Protein AF-A0A530Y3Y4-F1 (afdb_monomer_lite)

Sequence (175 aa):
ANIHFAPADNKLDLDLKASEPAGGIIANLLKLPDAPPVNIVVTGTGPVANWSGIGTFVVDGQIVTQLTGRHQLTDKGNYVEAKGDGDFQRFLPDNLKSLFAGKTSFDLAGTAIVTGGVEVERASIDSDAVHGTAAGIIDPNGASDLSVELAAKGPPIVLSLGAAAQPVTVAITGA

Radius of gyration: 18.44 Å; chains: 1; bounding box: 37×43×51 Å

Foldseek 3Di:
DDWDDDQVVQWIWDWDWDKDAAVGPVLVVLVQVSRHIKIKTKGWIDGVQWIKIKIWIAGPNRTFKIKIKIWHQDPQAIKIKMWIKGQCLRSDDPLCSQVAPAIKTKTWIWGCGPQRKIFTCKIWMDHLFKTKIWGWIDDPVDDTDIDIDMATPDPWDWGWDDDPVDTDIDTHYHD

Structure (mmCIF, N/CA/C/O backbone):
data_AF-A0A530Y3Y4-F1
#
_entry.id   AF-A0A530Y3Y4-F1
#
loop_
_atom_site.group_PDB
_atom_site.id
_atom_site.type_symbol
_atom_site.label_atom_id
_atom_site.label_alt_id
_atom_site.label_comp_id
_atom_site.label_asym_id
_atom_site.label_entity_id
_atom_site.label_seq_id
_atom_site.pdbx_PDB_ins_code
_atom_site.Cartn_x
_atom_site.Cartn_y
_atom_site.Cartn_z
_atom_site.occupancy
_atom_site.B_iso_or_equiv
_atom_site.auth_seq_id
_atom_site.auth_comp_id
_atom_site.auth_asym_id
_atom_site.auth_atom_id
_atom_site.pdbx_PDB_model_num
ATOM 1 N N . ALA A 1 1 ? 4.623 -21.067 -9.858 1.00 85.94 1 ALA A N 1
ATOM 2 C CA . ALA A 1 1 ? 4.689 -19.688 -10.375 1.00 85.94 1 ALA A CA 1
ATOM 3 C C . ALA A 1 1 ? 5.299 -19.733 -11.764 1.00 85.94 1 ALA A C 1
ATOM 5 O O . ALA A 1 1 ? 6.250 -20.488 -11.947 1.00 85.94 1 ALA A O 1
ATOM 6 N N . ASN A 1 2 ? 4.763 -18.963 -12.706 1.00 92.62 2 ASN A N 1
ATOM 7 C CA . ASN A 1 2 ? 5.353 -18.749 -14.022 1.00 92.62 2 ASN A CA 1
ATOM 8 C C . ASN A 1 2 ? 5.919 -17.327 -14.044 1.00 92.62 2 ASN A C 1
ATOM 10 O O . ASN A 1 2 ? 5.186 -16.365 -13.823 1.00 92.62 2 ASN A O 1
ATOM 14 N N . ILE A 1 3 ? 7.227 -17.202 -14.250 1.00 94.19 3 ILE A N 1
ATOM 15 C CA . ILE A 1 3 ? 7.920 -15.913 -14.295 1.00 94.19 3 ILE A CA 1
ATOM 16 C C . ILE A 1 3 ? 8.755 -15.903 -15.566 1.00 94.19 3 ILE A C 1
ATOM 18 O O . ILE A 1 3 ? 9.660 -16.723 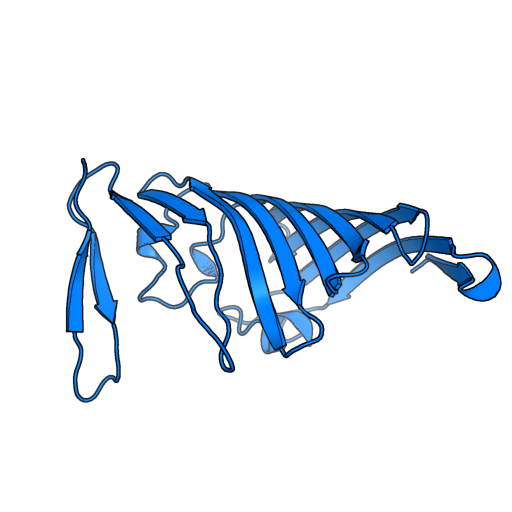-15.719 1.00 94.19 3 ILE A O 1
ATOM 22 N N . HIS A 1 4 ? 8.452 -14.982 -16.469 1.00 95.19 4 HIS A N 1
ATOM 23 C CA . HIS A 1 4 ? 9.231 -14.751 -17.673 1.00 95.19 4 HIS A CA 1
ATOM 24 C C . HIS A 1 4 ? 9.903 -13.387 -17.558 1.00 95.19 4 HIS A C 1
ATOM 26 O O . HIS A 1 4 ? 9.316 -12.355 -17.874 1.00 95.19 4 HIS A O 1
ATOM 32 N N . PHE A 1 5 ? 11.133 -13.402 -17.053 1.00 94.94 5 PHE A N 1
ATOM 33 C CA . PHE A 1 5 ? 11.953 -12.214 -16.865 1.00 94.94 5 PHE A CA 1
ATOM 34 C C . PHE A 1 5 ? 13.073 -12.188 -17.907 1.00 94.94 5 PHE A C 1
ATOM 36 O O . PHE A 1 5 ? 13.976 -13.024 -17.875 1.00 94.94 5 PHE A O 1
ATOM 43 N N . ALA A 1 6 ? 13.001 -11.223 -18.822 1.00 95.00 6 ALA A N 1
ATOM 44 C CA . ALA A 1 6 ? 13.981 -11.002 -19.879 1.00 95.00 6 ALA A CA 1
ATOM 45 C C . ALA A 1 6 ? 14.365 -9.509 -19.900 1.00 95.00 6 ALA A C 1
ATOM 47 O O . ALA A 1 6 ? 13.812 -8.728 -20.675 1.00 95.00 6 ALA A O 1
ATOM 48 N N . PRO A 1 7 ? 15.282 -9.063 -19.019 1.00 92.19 7 PRO A N 1
ATOM 49 C CA . PRO A 1 7 ? 15.615 -7.644 -18.875 1.00 92.19 7 PRO A CA 1
ATOM 50 C C . PRO A 1 7 ? 16.332 -7.062 -20.098 1.00 92.19 7 PRO A C 1
ATOM 52 O O . PRO A 1 7 ? 16.133 -5.891 -20.402 1.00 92.19 7 PRO A O 1
ATOM 55 N N . ALA A 1 8 ? 17.112 -7.870 -20.827 1.00 95.00 8 ALA A N 1
ATOM 56 C CA . ALA A 1 8 ? 17.732 -7.453 -22.089 1.00 95.00 8 ALA A CA 1
ATOM 57 C C . ALA A 1 8 ? 16.685 -7.110 -23.164 1.00 95.00 8 ALA A C 1
ATOM 59 O O . ALA A 1 8 ? 16.895 -6.198 -23.957 1.00 95.00 8 ALA A O 1
ATOM 60 N N . ASP A 1 9 ? 15.532 -7.783 -23.117 1.00 95.62 9 ASP A N 1
ATOM 61 C CA . ASP A 1 9 ? 14.381 -7.540 -23.991 1.00 95.62 9 ASP A CA 1
ATOM 62 C C . ASP A 1 9 ? 13.366 -6.577 -23.353 1.00 95.62 9 ASP A C 1
ATOM 64 O O . ASP A 1 9 ? 12.271 -6.384 -23.881 1.00 95.62 9 ASP A O 1
ATOM 68 N N . ASN A 1 10 ? 13.717 -5.994 -22.197 1.00 94.75 10 ASN A N 1
ATOM 69 C CA . ASN A 1 10 ? 12.855 -5.160 -21.371 1.00 94.75 10 ASN A CA 1
ATOM 70 C C . ASN A 1 10 ? 11.478 -5.804 -21.173 1.00 94.75 10 ASN A C 1
ATOM 72 O O . ASN A 1 10 ? 10.474 -5.192 -21.509 1.00 94.75 10 ASN A O 1
ATOM 76 N N . LYS A 1 11 ? 11.420 -7.043 -20.671 1.00 96.38 11 LYS A N 1
ATOM 77 C CA . LYS A 1 11 ? 10.168 -7.799 -20.531 1.00 96.38 11 LYS A CA 1
ATOM 78 C C . LYS A 1 11 ? 10.027 -8.509 -19.181 1.00 96.38 11 LYS A C 1
ATOM 80 O O . LYS A 1 11 ? 10.968 -9.143 -18.697 1.00 96.38 11 LYS A O 1
ATOM 85 N N . LEU A 1 12 ? 8.820 -8.433 -18.615 1.00 96.44 12 LEU A N 1
ATOM 86 C CA . LEU A 1 12 ? 8.391 -9.169 -17.430 1.00 96.44 12 LEU A CA 1
ATOM 87 C C . LEU A 1 12 ? 6.942 -9.659 -17.588 1.00 96.44 12 LEU A C 1
ATOM 89 O O . LEU A 1 12 ? 6.009 -8.856 -17.558 1.00 96.44 12 LEU A O 1
ATOM 93 N N . ASP A 1 13 ? 6.760 -10.978 -17.681 1.00 96.50 13 ASP A N 1
ATOM 94 C CA . ASP A 1 13 ? 5.459 -11.627 -17.480 1.00 96.50 13 ASP A CA 1
ATOM 95 C C . ASP A 1 13 ? 5.471 -12.366 -16.133 1.00 96.50 13 ASP A C 1
ATOM 97 O O . ASP A 1 13 ? 6.392 -13.136 -15.840 1.00 96.50 13 ASP A O 1
ATOM 101 N N . LEU A 1 14 ? 4.451 -12.139 -15.309 1.00 96.44 14 LEU A N 1
ATOM 102 C CA . LEU A 1 14 ? 4.308 -12.715 -13.976 1.00 96.44 14 LEU A CA 1
ATOM 103 C C . LEU A 1 14 ? 2.938 -13.383 -13.846 1.00 96.44 14 LEU A C 1
ATOM 105 O O . LEU A 1 14 ? 1.915 -12.736 -14.041 1.00 96.44 14 LEU A O 1
ATOM 109 N N . ASP A 1 15 ? 2.928 -14.659 -13.471 1.00 97.06 15 ASP A N 1
ATOM 110 C CA . ASP A 1 15 ? 1.767 -15.404 -12.970 1.00 97.06 15 ASP A CA 1
ATOM 111 C C . ASP A 1 15 ? 2.205 -16.152 -11.703 1.00 97.06 15 ASP A C 1
ATOM 113 O O . ASP A 1 15 ? 2.773 -17.255 -11.718 1.00 97.06 15 ASP A O 1
ATOM 117 N N . LEU A 1 16 ? 2.019 -15.478 -10.575 1.00 95.62 16 LEU A N 1
ATOM 118 C CA . LEU A 1 16 ? 2.369 -15.951 -9.248 1.00 95.62 16 LEU A CA 1
ATOM 119 C C . LEU A 1 16 ? 1.106 -16.393 -8.517 1.00 95.62 16 LEU A C 1
ATOM 121 O O . LEU A 1 16 ? 0.160 -15.630 -8.355 1.00 95.62 16 LEU A O 1
ATOM 125 N N . LYS A 1 17 ? 1.145 -17.620 -8.002 1.00 95.69 17 LYS A N 1
ATOM 126 C CA . LYS A 1 17 ? 0.194 -18.143 -7.023 1.00 95.69 17 LYS A CA 1
ATOM 127 C C . LYS A 1 17 ? 1.010 -18.654 -5.849 1.00 95.69 17 LYS A C 1
ATOM 129 O O . LYS A 1 17 ? 1.768 -19.613 -6.010 1.00 95.69 17 LYS A O 1
ATOM 134 N N . ALA A 1 18 ? 0.901 -17.975 -4.718 1.00 94.31 18 ALA A N 1
ATOM 135 C CA . ALA A 1 18 ? 1.558 -18.338 -3.473 1.00 94.31 18 ALA A CA 1
ATOM 136 C C . ALA A 1 18 ? 0.486 -18.677 -2.436 1.00 94.31 18 ALA A C 1
ATOM 138 O O . ALA A 1 18 ? -0.497 -17.953 -2.306 1.00 94.31 18 ALA A O 1
ATOM 139 N N . SER A 1 19 ? 0.676 -19.782 -1.722 1.00 96.81 19 SER A N 1
ATOM 140 C CA . SER A 1 19 ? -0.192 -20.224 -0.634 1.00 96.81 19 SER A CA 1
ATOM 141 C C . SER A 1 19 ? 0.699 -20.571 0.542 1.00 96.81 19 SER A C 1
ATOM 143 O O . SER A 1 19 ? 1.545 -21.458 0.434 1.00 96.81 19 SER A O 1
ATOM 145 N N . GLU A 1 20 ? 0.493 -19.892 1.658 1.00 96.75 20 GLU A N 1
ATOM 146 C CA . GLU A 1 20 ? 1.196 -20.145 2.905 1.00 96.75 20 GLU A CA 1
ATOM 147 C C . GLU A 1 20 ? 0.195 -20.565 3.990 1.00 96.75 20 GLU A C 1
ATOM 149 O O . GLU A 1 20 ? -0.891 -19.981 4.088 1.00 96.75 20 GLU A O 1
ATOM 154 N N . PRO A 1 21 ? 0.521 -21.586 4.803 1.00 97.44 21 PRO A N 1
ATOM 155 C CA . PRO A 1 21 ? -0.318 -21.980 5.927 1.00 97.44 21 PRO A CA 1
ATOM 156 C C . PRO A 1 21 ? -0.277 -20.923 7.041 1.00 97.44 21 PRO A C 1
ATOM 158 O O . PRO A 1 21 ? 0.479 -19.951 6.977 1.00 97.44 21 PRO A O 1
ATOM 161 N N . ALA A 1 22 ? -1.069 -21.142 8.093 1.00 97.12 22 ALA A N 1
ATOM 162 C CA . ALA A 1 22 ? -0.974 -20.343 9.310 1.00 97.12 22 ALA A CA 1
ATOM 163 C C . ALA A 1 22 ? 0.471 -20.330 9.844 1.00 97.12 22 ALA A C 1
ATOM 165 O O . ALA A 1 22 ? 1.160 -21.354 9.824 1.00 97.12 22 ALA A O 1
ATOM 166 N N . GLY A 1 23 ? 0.937 -19.166 10.293 1.00 96.12 23 GLY A N 1
ATOM 167 C CA . GLY A 1 23 ? 2.326 -18.947 10.697 1.00 96.12 23 GLY A CA 1
ATOM 168 C C . GLY A 1 23 ? 3.319 -18.816 9.534 1.00 96.12 23 GLY A C 1
ATOM 169 O O . GLY A 1 23 ? 4.523 -18.891 9.768 1.00 96.12 23 GLY A O 1
ATOM 170 N N . GLY A 1 24 ? 2.848 -18.624 8.296 1.00 95.94 24 GLY A N 1
ATOM 171 C CA . GLY A 1 24 ? 3.682 -18.401 7.110 1.00 95.94 24 GLY A CA 1
ATOM 172 C C . GLY A 1 24 ? 4.528 -17.120 7.145 1.00 95.94 24 GLY A C 1
ATOM 173 O O . GLY A 1 24 ? 4.348 -16.246 7.997 1.00 95.94 24 GLY A O 1
ATOM 174 N N . ILE A 1 25 ? 5.465 -16.988 6.204 1.00 95.44 25 ILE A N 1
ATOM 175 C CA . ILE A 1 25 ? 6.408 -15.861 6.133 1.00 95.44 25 ILE A CA 1
ATOM 176 C C . ILE A 1 25 ? 5.660 -14.541 5.931 1.00 95.44 25 ILE A C 1
ATOM 178 O O . ILE A 1 25 ? 5.940 -13.570 6.631 1.00 95.44 25 ILE A O 1
ATOM 182 N N . ILE A 1 26 ? 4.691 -14.504 5.017 1.00 91.56 26 ILE A N 1
ATOM 183 C CA . ILE A 1 26 ? 3.916 -13.305 4.684 1.00 91.56 26 ILE A CA 1
ATOM 184 C C . ILE A 1 26 ? 3.095 -12.845 5.888 1.00 91.56 26 ILE A C 1
ATOM 186 O O . ILE A 1 26 ? 3.125 -11.665 6.238 1.00 91.56 26 ILE A O 1
ATOM 190 N N . ALA A 1 27 ? 2.393 -13.773 6.544 1.00 92.88 27 ALA A N 1
ATOM 191 C CA . ALA A 1 27 ? 1.574 -13.458 7.710 1.00 92.88 27 ALA A CA 1
ATOM 192 C C . ALA A 1 27 ? 2.418 -12.843 8.840 1.00 92.88 27 ALA A C 1
ATOM 194 O O . ALA A 1 27 ? 2.010 -11.857 9.454 1.00 92.88 27 ALA A O 1
ATOM 195 N N . ASN A 1 28 ? 3.628 -13.366 9.062 1.00 92.50 28 ASN A N 1
ATOM 196 C CA . ASN A 1 28 ? 4.558 -12.841 10.062 1.00 92.50 28 ASN A CA 1
ATOM 197 C C . ASN A 1 28 ? 5.216 -11.517 9.644 1.00 92.50 28 ASN A C 1
ATOM 199 O O . ASN A 1 28 ? 5.350 -10.618 10.475 1.00 92.50 28 ASN A O 1
ATOM 203 N N . LEU A 1 29 ? 5.606 -11.367 8.373 1.00 91.25 29 LEU A N 1
ATOM 204 C CA . LEU A 1 29 ? 6.209 -10.138 7.844 1.00 91.25 29 LEU A CA 1
ATOM 205 C C . LEU A 1 29 ? 5.248 -8.952 7.973 1.00 91.25 29 LEU A C 1
ATOM 207 O O . LEU A 1 29 ? 5.644 -7.871 8.405 1.00 91.25 29 LEU A O 1
ATOM 211 N N . LEU A 1 30 ? 3.981 -9.180 7.631 1.00 87.81 30 LEU A N 1
ATOM 212 C CA . LEU A 1 30 ? 2.917 -8.186 7.746 1.00 87.81 30 LEU A CA 1
ATOM 213 C C . LEU A 1 30 ? 2.370 -8.060 9.174 1.00 87.81 30 LEU A C 1
ATOM 215 O O . LEU A 1 30 ? 1.540 -7.190 9.423 1.00 87.81 30 LEU A O 1
ATOM 219 N N . LYS A 1 31 ? 2.829 -8.909 10.107 1.00 88.69 31 LYS A N 1
ATOM 220 C CA . LYS A 1 31 ? 2.347 -8.983 11.494 1.00 88.69 31 LYS A CA 1
ATOM 221 C C . LYS A 1 31 ? 0.821 -9.105 11.573 1.00 88.69 31 LYS A C 1
ATOM 223 O O . LYS A 1 31 ? 0.180 -8.422 12.371 1.00 88.69 31 LYS A O 1
ATOM 228 N N . LEU A 1 32 ? 0.241 -9.961 10.731 1.00 88.94 32 LEU A N 1
ATOM 229 C CA . LEU A 1 32 ? -1.200 -10.201 10.738 1.00 88.94 32 LEU A CA 1
ATOM 230 C C . LEU A 1 32 ? -1.607 -10.814 12.090 1.00 88.94 32 LEU A C 1
ATOM 232 O O . LEU A 1 32 ? -0.956 -11.772 12.524 1.00 88.94 32 LEU A O 1
ATOM 236 N N . PRO A 1 33 ? -2.669 -10.311 12.751 1.00 86.62 33 PRO A N 1
ATOM 237 C CA . PRO A 1 33 ? -3.186 -10.919 13.975 1.00 86.62 33 PRO A CA 1
ATOM 238 C C . PRO A 1 33 ? -3.482 -12.404 13.766 1.00 86.62 33 PRO A C 1
ATOM 240 O O . PRO A 1 33 ? -4.011 -12.774 12.723 1.00 86.62 33 PRO A O 1
ATOM 243 N N . ASP A 1 34 ? -3.091 -13.239 14.731 1.00 90.69 34 ASP A N 1
ATOM 244 C CA . ASP A 1 34 ? -3.230 -14.707 14.718 1.00 90.69 34 ASP A CA 1
ATOM 245 C C . ASP A 1 34 ? -2.491 -15.449 13.586 1.00 90.69 34 ASP A C 1
ATOM 247 O O . ASP A 1 34 ? -2.604 -16.669 13.470 1.00 90.69 34 ASP A O 1
ATOM 251 N N . ALA A 1 35 ? -1.699 -14.734 12.776 1.00 94.38 35 ALA A N 1
ATOM 252 C CA . ALA A 1 35 ? -0.929 -15.259 11.647 1.00 94.38 35 ALA A CA 1
ATOM 253 C C . ALA A 1 35 ? -1.698 -16.300 10.790 1.00 94.38 35 ALA A C 1
ATOM 255 O O . ALA A 1 35 ? -1.223 -17.428 10.628 1.00 94.38 35 ALA A O 1
ATOM 256 N N . PRO A 1 36 ? -2.880 -15.960 10.241 1.00 95.06 36 PRO A N 1
ATOM 257 C CA . PRO A 1 36 ? -3.738 -16.881 9.495 1.00 95.06 36 PRO A CA 1
ATOM 258 C C . PRO A 1 36 ? -3.087 -17.387 8.197 1.00 95.06 36 PRO A C 1
ATOM 260 O O . PRO A 1 36 ? -2.096 -16.816 7.734 1.00 95.06 36 PRO A O 1
ATOM 263 N N . PRO A 1 37 ? -3.661 -18.422 7.555 1.00 97.25 37 PRO A N 1
ATOM 264 C CA . PRO A 1 37 ? -3.276 -18.811 6.203 1.00 97.25 37 PRO A CA 1
ATOM 265 C C . PRO A 1 37 ? -3.470 -17.662 5.208 1.00 97.25 37 PRO A C 1
ATOM 267 O O . PRO A 1 37 ? -4.480 -16.948 5.248 1.00 97.25 37 PRO A O 1
ATOM 270 N N . VAL A 1 38 ? -2.528 -17.524 4.277 1.00 96.88 38 VAL A N 1
ATOM 271 C CA . VAL A 1 38 ? -2.507 -16.455 3.271 1.00 96.88 38 VAL A CA 1
ATOM 272 C C . VAL A 1 38 ? -2.381 -17.057 1.879 1.00 96.88 38 VAL A C 1
ATOM 274 O O . VAL A 1 38 ? -1.534 -17.915 1.640 1.00 96.88 38 VAL A O 1
ATOM 277 N N . ASN A 1 39 ? -3.181 -16.565 0.934 1.00 97.31 39 ASN A N 1
ATOM 278 C CA . ASN A 1 39 ? -2.959 -16.803 -0.487 1.00 97.31 39 ASN A CA 1
ATOM 279 C C . ASN A 1 39 ? -2.761 -15.472 -1.210 1.00 97.31 39 ASN A C 1
ATOM 281 O O . ASN A 1 39 ? -3.507 -14.517 -0.993 1.00 97.31 39 ASN A O 1
ATOM 285 N N . ILE A 1 40 ? -1.777 -15.431 -2.100 1.00 95.62 40 ILE A N 1
ATOM 286 C CA . ILE A 1 40 ? -1.524 -14.299 -2.986 1.00 95.62 40 ILE A CA 1
ATOM 287 C C . ILE A 1 40 ? -1.599 -14.791 -4.423 1.00 95.62 40 ILE A C 1
ATOM 289 O O . ILE A 1 40 ? -0.936 -15.765 -4.792 1.00 95.62 40 ILE A O 1
ATOM 293 N N . VAL A 1 41 ? -2.374 -14.087 -5.239 1.00 97.06 41 VAL A N 1
ATOM 294 C CA . VAL A 1 41 ? -2.363 -14.245 -6.693 1.00 97.06 41 VAL A CA 1
ATOM 295 C C . VAL A 1 41 ? -1.898 -12.932 -7.301 1.00 97.06 41 VAL A C 1
ATOM 297 O O . VAL A 1 41 ? -2.483 -11.894 -7.013 1.00 97.06 41 VAL A O 1
ATOM 300 N N . VAL A 1 42 ? -0.852 -12.964 -8.123 1.00 96.88 42 VAL A N 1
ATOM 301 C CA . VAL A 1 42 ? -0.386 -11.794 -8.877 1.00 96.88 42 VAL A CA 1
ATOM 302 C C . VAL A 1 42 ? -0.247 -12.174 -10.336 1.00 96.88 42 VAL A C 1
ATOM 304 O O . VAL A 1 42 ? 0.465 -13.120 -10.667 1.00 96.88 42 VAL A O 1
ATOM 307 N N . THR A 1 43 ? -0.892 -11.407 -11.205 1.00 98.06 43 THR A N 1
ATOM 308 C CA . THR A 1 43 ? -0.737 -11.525 -12.654 1.00 98.06 43 THR A CA 1
ATOM 309 C C . THR A 1 43 ? -0.350 -10.184 -13.238 1.00 98.06 43 THR A C 1
ATOM 311 O O . THR A 1 43 ? -0.982 -9.182 -12.915 1.00 98.06 43 THR A O 1
ATOM 314 N N . GLY A 1 44 ? 0.626 -10.143 -14.132 1.00 97.38 44 GLY A N 1
ATOM 315 C CA . GLY A 1 44 ? 0.947 -8.915 -14.846 1.00 97.38 44 GLY A CA 1
ATOM 316 C C . GLY A 1 44 ? 1.915 -9.141 -15.986 1.00 97.38 44 GLY A C 1
ATOM 317 O O . GLY A 1 44 ? 2.585 -10.168 -16.066 1.00 97.38 44 GLY A O 1
ATOM 318 N N . THR A 1 45 ? 1.963 -8.174 -16.885 1.00 95.06 45 THR A N 1
ATOM 319 C CA . THR A 1 45 ? 2.718 -8.257 -18.133 1.00 95.06 45 THR A CA 1
ATOM 320 C C . THR A 1 45 ? 3.165 -6.869 -18.535 1.00 95.06 45 THR A C 1
ATOM 322 O O . THR A 1 45 ? 2.444 -5.896 -18.314 1.00 95.06 45 THR A O 1
ATOM 325 N N . GLY A 1 46 ? 4.300 -6.784 -19.207 1.00 95.81 46 GLY A N 1
ATOM 326 C CA . GLY A 1 46 ? 4.747 -5.551 -19.834 1.00 95.81 46 GLY A CA 1
ATOM 327 C C . GLY A 1 46 ? 6.250 -5.381 -19.726 1.00 95.81 46 GLY A C 1
ATOM 328 O O . GLY A 1 46 ? 6.959 -6.302 -19.299 1.00 95.81 46 GLY A O 1
ATOM 329 N N . PRO A 1 47 ? 6.755 -4.212 -20.135 1.00 97.00 47 PRO A N 1
ATOM 330 C CA . PRO A 1 47 ? 8.161 -3.934 -19.990 1.00 97.00 47 PRO A CA 1
ATOM 331 C C . PRO A 1 47 ? 8.625 -3.915 -18.534 1.00 97.00 47 PRO A C 1
ATOM 333 O O . PRO A 1 47 ? 7.880 -3.470 -17.672 1.00 97.00 47 PRO A O 1
ATOM 336 N N . VAL A 1 48 ? 9.865 -4.328 -18.246 1.00 93.50 48 VAL A N 1
ATOM 337 C CA . VAL A 1 48 ? 10.430 -4.227 -16.878 1.00 93.50 48 VAL A CA 1
ATOM 338 C C . VAL A 1 48 ? 10.424 -2.773 -16.409 1.00 93.50 48 VAL A C 1
ATOM 340 O O . VAL A 1 48 ? 10.115 -2.490 -15.258 1.00 93.50 48 VAL A O 1
ATOM 343 N N . ALA A 1 49 ? 10.729 -1.847 -17.318 1.00 95.88 49 ALA A N 1
ATOM 344 C CA . ALA A 1 49 ? 10.696 -0.414 -17.050 1.00 95.88 49 ALA A CA 1
ATOM 345 C C . ALA A 1 49 ? 9.277 0.185 -17.021 1.00 95.88 49 ALA A C 1
ATOM 347 O O . ALA A 1 49 ? 9.148 1.378 -16.769 1.00 95.88 49 ALA A O 1
ATOM 348 N N . ASN A 1 50 ? 8.230 -0.580 -17.344 1.00 97.56 50 ASN A N 1
ATOM 349 C CA . ASN A 1 50 ? 6.849 -0.101 -17.369 1.00 97.56 50 ASN A CA 1
ATOM 350 C C . ASN A 1 50 ? 5.862 -1.266 -17.206 1.00 97.56 50 ASN A C 1
ATOM 352 O O . ASN A 1 50 ? 5.159 -1.652 -18.144 1.00 97.56 50 ASN A O 1
ATOM 356 N N . TRP A 1 51 ? 5.874 -1.879 -16.029 1.00 98.00 51 TRP A N 1
ATOM 357 C CA . TRP A 1 51 ? 5.116 -3.088 -15.753 1.00 98.00 51 TRP A CA 1
ATOM 358 C C . TRP A 1 51 ? 3.753 -2.755 -15.152 1.00 98.00 51 TRP A C 1
ATOM 360 O O . TRP A 1 51 ? 3.607 -1.799 -14.393 1.00 98.00 51 TRP A O 1
ATOM 370 N N . SER A 1 52 ? 2.734 -3.552 -15.462 1.00 98.25 52 SER A N 1
ATOM 371 C CA . SER A 1 52 ? 1.415 -3.441 -14.837 1.00 98.25 52 SER A CA 1
ATOM 372 C C . SER A 1 52 ? 0.861 -4.813 -14.492 1.00 98.25 52 SER A C 1
ATOM 374 O O . SER A 1 52 ? 1.108 -5.797 -15.196 1.00 98.25 52 SER A O 1
ATOM 376 N N . GLY A 1 53 ? 0.079 -4.873 -13.421 1.00 98.00 53 GLY A N 1
ATOM 377 C CA . GLY A 1 53 ? -0.508 -6.117 -12.960 1.00 98.00 53 GLY A CA 1
ATOM 378 C C . GLY A 1 53 ? -1.674 -5.934 -12.005 1.00 98.00 53 GLY A C 1
ATOM 379 O O . GLY A 1 53 ? -2.051 -4.827 -11.625 1.00 98.00 53 GLY A O 1
ATOM 380 N N . ILE A 1 54 ? -2.246 -7.069 -11.637 1.00 98.12 54 ILE A N 1
ATOM 381 C CA . ILE A 1 54 ? -3.348 -7.215 -10.699 1.00 98.12 54 ILE A CA 1
ATOM 382 C C . ILE A 1 54 ? -2.879 -8.159 -9.599 1.00 98.12 54 ILE A C 1
ATOM 384 O O . ILE A 1 54 ? -2.293 -9.207 -9.883 1.00 98.12 54 ILE A O 1
ATOM 388 N N . GLY A 1 55 ? -3.140 -7.781 -8.355 1.00 97.44 55 GLY A N 1
ATOM 389 C CA . GLY A 1 55 ? -2.907 -8.594 -7.173 1.00 97.44 55 GLY A CA 1
ATOM 390 C C . GLY A 1 55 ? -4.216 -8.888 -6.450 1.00 97.44 55 GLY A C 1
ATOM 391 O O . GLY A 1 55 ? -5.052 -8.002 -6.291 1.00 97.44 55 GLY A O 1
ATOM 392 N N . THR A 1 56 ? -4.370 -10.116 -5.972 1.00 97.31 56 THR A N 1
ATOM 393 C CA . THR A 1 56 ? -5.431 -10.527 -5.052 1.00 97.31 56 THR A CA 1
ATOM 394 C C . THR A 1 56 ? -4.789 -11.080 -3.791 1.00 97.31 56 THR A C 1
ATOM 396 O O . THR A 1 56 ? -3.934 -11.968 -3.858 1.00 97.31 56 THR A O 1
ATOM 399 N N . PHE A 1 57 ? -5.223 -10.569 -2.643 1.00 95.62 57 PHE A N 1
ATOM 400 C CA . PHE A 1 57 ? -4.785 -11.021 -1.331 1.00 95.62 57 PHE A CA 1
ATOM 401 C C . PHE A 1 57 ? -5.945 -11.710 -0.618 1.00 95.62 57 PHE A C 1
ATOM 403 O O . PHE A 1 57 ? -7.015 -11.124 -0.434 1.00 95.62 57 PHE A O 1
ATOM 410 N N . VAL A 1 58 ? -5.738 -12.963 -0.231 1.00 95.94 58 VAL A N 1
ATOM 411 C CA . VAL A 1 58 ? -6.726 -13.803 0.445 1.00 95.94 58 VAL A CA 1
ATOM 412 C C . VAL A 1 58 ? -6.178 -14.182 1.805 1.00 95.94 58 VAL A C 1
ATOM 414 O O . VAL A 1 58 ? -5.071 -14.709 1.904 1.00 95.94 58 VAL A O 1
ATOM 417 N N . VAL A 1 59 ? -6.967 -13.959 2.846 1.00 94.94 59 VAL A N 1
ATOM 418 C CA . VAL A 1 59 ? -6.604 -14.292 4.222 1.00 94.94 59 VAL A CA 1
ATOM 419 C C . VAL A 1 59 ? -7.735 -15.086 4.839 1.00 94.94 59 VAL A C 1
ATOM 421 O O . VAL A 1 59 ? -8.889 -14.659 4.772 1.00 94.94 59 VAL A O 1
ATOM 424 N N . ASP A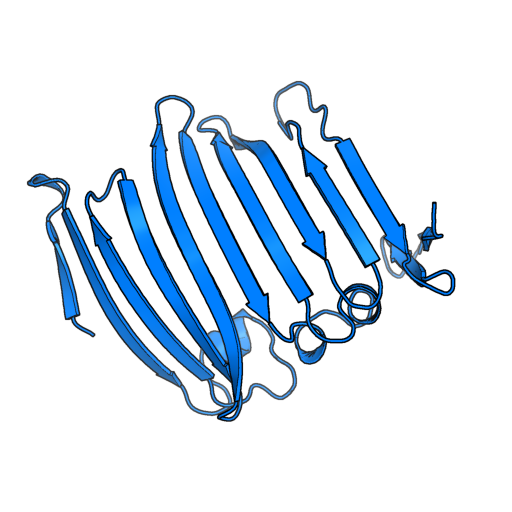 1 60 ? -7.395 -16.238 5.413 1.00 94.12 60 ASP A N 1
ATOM 425 C CA . ASP A 1 60 ? -8.360 -17.172 6.004 1.00 94.12 60 ASP A CA 1
ATOM 426 C C . ASP A 1 60 ? -9.506 -17.540 5.036 1.00 94.12 60 ASP A C 1
ATOM 428 O O . ASP A 1 60 ? -10.691 -17.515 5.353 1.00 94.12 60 ASP A O 1
ATOM 432 N N . GLY A 1 61 ? -9.148 -17.785 3.770 1.00 93.56 61 GLY A N 1
ATOM 433 C CA . GLY A 1 61 ? -10.101 -18.122 2.707 1.00 93.56 61 GLY A CA 1
ATOM 434 C C . GLY A 1 61 ? -10.963 -16.958 2.199 1.00 93.56 61 GLY A C 1
ATOM 435 O O . GLY A 1 61 ? -11.740 -17.153 1.267 1.00 93.56 61 GLY A O 1
ATOM 436 N N . GLN A 1 62 ? -10.813 -15.748 2.746 1.00 93.44 62 GLN A N 1
ATOM 437 C CA . GLN A 1 62 ? -11.566 -14.562 2.332 1.00 93.44 62 GLN A CA 1
ATOM 438 C C . GLN A 1 62 ? -10.700 -13.610 1.507 1.00 93.44 62 GLN A C 1
ATOM 440 O O . GLN A 1 62 ? -9.591 -13.265 1.918 1.00 93.44 62 GLN A O 1
ATOM 445 N N . ILE A 1 63 ? -11.208 -13.149 0.359 1.00 94.19 63 ILE A N 1
ATOM 446 C CA . ILE A 1 63 ? -10.560 -12.072 -0.401 1.00 94.19 63 ILE A CA 1
ATOM 447 C C . ILE A 1 63 ? -10.601 -10.808 0.455 1.00 94.19 63 ILE A C 1
ATOM 449 O O . ILE A 1 63 ? -11.669 -10.275 0.739 1.00 94.19 63 ILE A O 1
ATOM 453 N N . VAL A 1 64 ? -9.422 -10.354 0.866 1.00 94.12 64 VAL A N 1
ATOM 454 C CA . VAL A 1 64 ? -9.235 -9.135 1.653 1.00 94.12 64 VAL A CA 1
ATOM 455 C C . VAL A 1 64 ? -9.163 -7.928 0.749 1.00 94.12 64 VAL A C 1
ATOM 457 O O . VAL A 1 64 ? -9.752 -6.900 1.056 1.00 94.12 64 VAL A O 1
ATOM 460 N N . THR A 1 65 ? -8.414 -8.045 -0.345 1.00 95.50 65 THR A N 1
ATOM 461 C CA . THR A 1 65 ? -8.255 -6.960 -1.302 1.00 95.50 65 THR A CA 1
ATOM 462 C C . THR A 1 65 ? -7.931 -7.492 -2.684 1.00 95.50 65 THR A C 1
ATOM 464 O O . THR A 1 65 ? -7.288 -8.538 -2.845 1.00 95.50 65 THR A O 1
ATOM 467 N N . GLN A 1 66 ? -8.369 -6.734 -3.678 1.00 96.19 66 GLN A N 1
ATOM 468 C CA . GLN A 1 66 ? -7.862 -6.806 -5.031 1.00 96.19 66 GLN A CA 1
ATOM 469 C C . GLN A 1 66 ? -7.380 -5.415 -5.430 1.00 96.19 66 GLN A C 1
ATOM 471 O O . GLN A 1 66 ? -8.061 -4.418 -5.182 1.00 96.19 66 GLN A O 1
ATOM 476 N N . LEU A 1 67 ? -6.209 -5.356 -6.054 1.00 97.00 67 LEU A N 1
ATOM 477 C CA . LEU A 1 67 ? -5.620 -4.107 -6.509 1.00 97.00 67 LEU A CA 1
ATOM 478 C C . LEU A 1 67 ? -5.021 -4.247 -7.900 1.00 97.00 67 LEU A C 1
ATOM 480 O O . LEU A 1 67 ? -4.529 -5.309 -8.280 1.00 97.00 67 LEU A O 1
ATOM 484 N N . THR A 1 68 ? -5.044 -3.157 -8.649 1.00 98.31 68 THR A N 1
ATOM 485 C CA . THR A 1 68 ? -4.202 -2.944 -9.823 1.00 98.31 68 THR A CA 1
ATOM 486 C C . THR A 1 68 ? -2.966 -2.170 -9.401 1.00 98.31 68 THR A C 1
ATOM 488 O O . THR A 1 68 ? -3.067 -1.260 -8.576 1.00 98.31 68 THR A O 1
ATOM 491 N N . GLY A 1 69 ? -1.825 -2.491 -9.997 1.00 97.88 69 GLY A N 1
ATOM 492 C CA . GLY A 1 69 ? -0.586 -1.757 -9.800 1.00 97.88 69 GLY A CA 1
ATOM 493 C C . GLY A 1 69 ? 0.126 -1.499 -11.118 1.00 97.88 69 GLY A C 1
ATOM 494 O O . GLY A 1 69 ? 0.037 -2.303 -12.051 1.00 97.88 69 GLY A O 1
ATOM 495 N N . ARG A 1 70 ? 0.862 -0.394 -11.171 1.00 98.12 70 ARG A N 1
ATOM 496 C CA . ARG A 1 70 ? 1.796 -0.076 -12.246 1.00 98.12 70 ARG A CA 1
ATOM 497 C C . ARG A 1 70 ? 3.106 0.408 -11.652 1.00 98.12 70 ARG A C 1
ATOM 499 O O . ARG A 1 70 ? 3.111 1.152 -10.679 1.00 98.12 70 ARG A O 1
ATOM 506 N N . HIS A 1 71 ? 4.207 -0.014 -12.250 1.00 97.88 71 HIS A N 1
ATOM 507 C CA . HIS A 1 71 ? 5.538 0.515 -11.991 1.00 97.88 71 HIS A CA 1
ATOM 508 C C . HIS A 1 71 ? 6.097 1.053 -13.298 1.00 97.88 71 HIS A C 1
ATOM 510 O O . HIS A 1 71 ? 5.963 0.408 -14.336 1.00 97.88 71 HIS A O 1
ATOM 516 N N . GLN A 1 72 ? 6.722 2.222 -13.248 1.00 98.12 72 GLN A N 1
ATOM 517 C CA . GLN A 1 72 ? 7.425 2.796 -14.379 1.00 98.12 72 GLN A CA 1
ATOM 518 C C . GLN A 1 72 ? 8.752 3.401 -13.922 1.00 98.12 72 GLN A C 1
ATOM 520 O O . GLN A 1 72 ? 8.804 4.205 -12.993 1.00 98.12 72 GLN A O 1
ATOM 525 N N . LEU A 1 73 ? 9.839 3.040 -14.599 1.00 97.31 73 LEU A N 1
ATOM 526 C CA . LEU A 1 73 ? 11.120 3.710 -14.436 1.00 97.31 73 LEU A CA 1
ATOM 527 C C . LEU A 1 73 ? 11.101 5.013 -15.242 1.00 97.31 73 LEU A C 1
ATOM 529 O O . LEU A 1 73 ? 10.813 5.013 -16.440 1.00 97.31 73 LEU A O 1
ATOM 533 N N . THR A 1 74 ? 11.396 6.120 -14.573 1.00 97.00 74 THR A N 1
ATOM 534 C CA . THR A 1 74 ? 11.421 7.473 -15.140 1.00 97.00 74 THR A CA 1
ATOM 535 C C . THR A 1 74 ? 12.755 8.142 -14.830 1.00 97.00 74 THR A C 1
ATOM 537 O O . THR A 1 74 ? 13.516 7.660 -13.990 1.00 97.00 74 THR A O 1
ATOM 540 N N . ASP A 1 75 ? 13.008 9.300 -15.437 1.00 96.56 75 ASP A N 1
ATOM 541 C CA . ASP A 1 75 ? 14.212 10.092 -15.158 1.00 96.56 75 ASP A CA 1
ATOM 542 C C . ASP A 1 75 ? 14.264 10.603 -13.706 1.00 96.56 75 ASP A C 1
ATOM 544 O O . ASP A 1 75 ? 15.344 10.776 -13.145 1.00 96.56 75 ASP A O 1
ATOM 548 N N . LYS A 1 76 ? 13.100 10.818 -13.072 1.00 94.94 76 LYS A N 1
ATOM 549 C CA . LYS A 1 76 ? 13.002 11.216 -11.657 1.00 94.94 76 LYS A CA 1
ATOM 550 C C . LYS A 1 76 ? 13.239 10.039 -10.704 1.00 94.94 76 LYS A C 1
ATOM 552 O O . LYS A 1 76 ? 13.703 10.245 -9.582 1.00 94.94 76 LYS A O 1
ATOM 557 N N . GLY A 1 77 ? 12.908 8.819 -11.127 1.00 96.94 77 GLY A N 1
ATOM 558 C CA . GLY A 1 77 ? 12.984 7.610 -10.311 1.00 96.94 77 GLY A CA 1
ATOM 559 C C . GLY A 1 77 ? 11.867 6.610 -10.603 1.00 96.94 77 GLY A C 1
ATOM 560 O O . GLY A 1 77 ? 11.392 6.497 -11.735 1.00 96.94 77 GLY A O 1
ATOM 561 N N . ASN A 1 78 ? 11.458 5.857 -9.584 1.00 98.06 78 ASN A N 1
ATOM 562 C CA . ASN A 1 78 ? 10.454 4.802 -9.723 1.00 98.06 78 ASN A CA 1
ATOM 563 C C . ASN A 1 78 ? 9.060 5.378 -9.500 1.00 98.06 78 ASN A C 1
ATOM 565 O O . ASN A 1 78 ? 8.667 5.625 -8.360 1.00 98.06 78 ASN A O 1
ATOM 569 N N . TYR A 1 79 ? 8.326 5.571 -10.588 1.00 98.56 79 TYR A N 1
ATOM 570 C CA . TYR A 1 79 ? 6.913 5.898 -10.538 1.00 98.56 79 TYR A CA 1
ATOM 571 C C . TYR A 1 79 ? 6.104 4.641 -10.224 1.00 98.56 79 TYR A C 1
ATOM 573 O O . TYR A 1 79 ? 6.349 3.570 -10.791 1.00 98.56 79 TYR A O 1
ATOM 581 N N . VAL A 1 80 ? 5.151 4.765 -9.312 1.00 98.38 80 VAL A N 1
ATOM 582 C CA . VAL A 1 80 ? 4.240 3.698 -8.919 1.00 98.38 80 VAL A CA 1
ATOM 583 C C . VAL A 1 80 ? 2.817 4.220 -8.889 1.00 98.38 80 VAL A C 1
ATOM 585 O O . VAL A 1 80 ? 2.563 5.310 -8.385 1.00 98.38 80 VAL A O 1
ATOM 588 N N . GLU A 1 81 ? 1.890 3.408 -9.379 1.00 98.31 81 GLU A N 1
ATOM 589 C CA . GLU A 1 81 ? 0.455 3.596 -9.190 1.00 98.31 81 GLU A CA 1
ATOM 590 C C . GLU A 1 81 ? -0.116 2.353 -8.529 1.00 98.31 81 GLU A C 1
ATOM 592 O O . GLU A 1 81 ? 0.254 1.230 -8.886 1.00 98.31 81 GLU A O 1
ATOM 597 N N . ALA A 1 82 ? -1.043 2.536 -7.598 1.00 98.25 82 ALA A N 1
ATOM 598 C CA . ALA A 1 82 ? -1.822 1.439 -7.055 1.00 98.25 82 ALA A CA 1
ATOM 599 C C . ALA A 1 82 ? -3.251 1.890 -6.773 1.00 98.25 82 ALA A C 1
ATOM 601 O O . ALA A 1 82 ? -3.488 2.968 -6.234 1.00 98.25 82 ALA A O 1
ATOM 602 N N . LYS A 1 83 ? -4.205 1.032 -7.111 1.00 98.44 83 LYS A N 1
ATOM 603 C CA . LYS A 1 83 ? -5.626 1.272 -6.881 1.00 98.44 83 LYS A CA 1
ATOM 604 C C . LYS A 1 83 ? -6.288 -0.018 -6.471 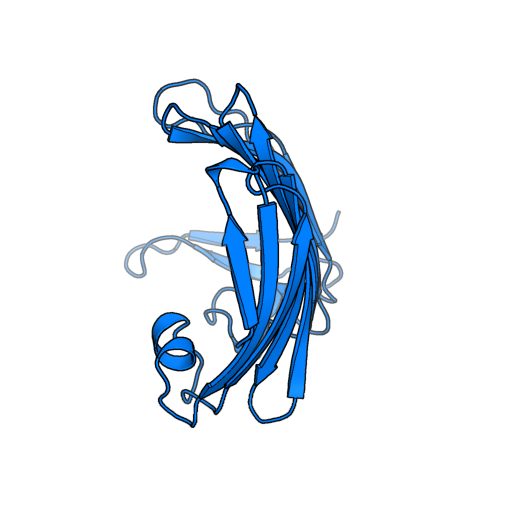1.00 98.44 83 LYS A C 1
ATOM 606 O O . LYS A 1 83 ? -6.052 -1.048 -7.099 1.00 98.44 83 LYS A O 1
ATOM 611 N N . GLY A 1 84 ? -7.144 0.038 -5.469 1.00 97.56 84 GLY A N 1
ATOM 612 C CA . GLY A 1 84 ? -7.873 -1.137 -5.036 1.00 97.56 84 GLY A CA 1
ATOM 613 C C . GLY A 1 84 ? -8.878 -0.825 -3.954 1.00 97.56 84 GLY A C 1
ATOM 614 O O . GLY A 1 84 ? -9.072 0.320 -3.542 1.00 97.56 84 GLY A O 1
ATOM 615 N N . ASP A 1 85 ? -9.511 -1.885 -3.488 1.00 96.94 85 ASP A N 1
ATOM 616 C CA . ASP A 1 85 ? -10.414 -1.840 -2.357 1.00 96.94 85 ASP A CA 1
ATOM 617 C C . ASP A 1 85 ? -10.264 -3.092 -1.499 1.00 96.94 85 ASP A C 1
ATOM 619 O O . ASP A 1 85 ? -9.712 -4.107 -1.941 1.00 96.94 85 ASP A O 1
ATOM 623 N N . GLY A 1 86 ? -10.699 -3.004 -0.247 1.00 94.88 86 GLY A N 1
ATOM 624 C CA . GLY A 1 86 ? -10.603 -4.120 0.675 1.00 94.88 86 GLY A CA 1
ATOM 625 C C . GLY A 1 86 ? -11.084 -3.839 2.091 1.00 94.88 86 GLY A C 1
ATOM 626 O O . GLY A 1 86 ? -11.434 -2.714 2.448 1.00 94.88 86 GLY A O 1
ATOM 627 N N . ASP A 1 87 ? -11.085 -4.901 2.893 1.00 92.50 87 ASP A N 1
ATOM 628 C CA . ASP A 1 87 ? -11.288 -4.853 4.343 1.00 92.50 87 ASP A CA 1
ATOM 629 C C . ASP A 1 87 ? -9.922 -4.910 5.038 1.00 92.50 87 ASP A C 1
ATOM 631 O O . ASP A 1 87 ? -9.351 -5.980 5.280 1.00 92.50 87 ASP A O 1
ATOM 635 N N . PHE A 1 88 ? -9.366 -3.729 5.310 1.00 90.75 88 PHE A N 1
ATOM 636 C CA . PHE A 1 88 ? -8.043 -3.594 5.920 1.00 90.75 88 PHE A CA 1
ATOM 637 C C . PHE A 1 88 ? -8.096 -3.473 7.441 1.00 90.75 88 PHE A C 1
ATOM 639 O O . PHE A 1 88 ? -7.073 -3.687 8.093 1.00 90.75 88 PHE A O 1
ATOM 646 N N . GLN A 1 89 ? -9.264 -3.158 8.018 1.00 90.81 89 GLN A N 1
ATOM 647 C CA . GLN A 1 89 ? -9.405 -2.817 9.436 1.00 90.81 89 GLN A CA 1
ATOM 648 C C . GLN A 1 89 ? -8.763 -3.870 10.339 1.00 90.81 89 GLN A C 1
ATOM 650 O O . GLN A 1 89 ? -8.035 -3.543 11.273 1.00 90.81 89 GLN A O 1
ATOM 655 N N . ARG A 1 90 ? -9.001 -5.153 10.055 1.00 85.50 90 ARG A N 1
ATOM 656 C CA . ARG A 1 90 ? -8.517 -6.256 10.898 1.00 85.50 90 ARG A CA 1
ATOM 657 C C . ARG A 1 90 ? -6.995 -6.437 10.893 1.00 85.50 90 ARG A C 1
ATOM 659 O O . ARG A 1 90 ? -6.482 -7.124 11.767 1.00 85.50 90 ARG A O 1
ATOM 666 N N . PHE A 1 91 ? -6.280 -5.820 9.953 1.00 85.69 91 PHE A N 1
ATOM 667 C CA . PHE A 1 91 ? -4.828 -5.959 9.791 1.00 85.69 91 PHE A CA 1
ATOM 668 C C . PHE A 1 91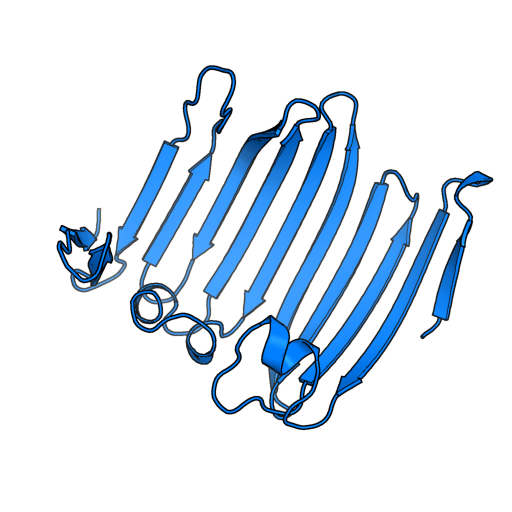 ? -4.039 -4.734 10.239 1.00 85.69 91 PHE A C 1
ATOM 670 O O . PHE A 1 91 ? -2.811 -4.764 10.259 1.00 85.69 91 PHE A O 1
ATOM 677 N N . LEU A 1 92 ? -4.732 -3.653 10.582 1.00 86.94 92 LEU A N 1
ATOM 678 C CA . LEU A 1 92 ? -4.087 -2.424 11.002 1.00 86.94 92 LEU A CA 1
ATOM 679 C C . LEU A 1 92 ? -3.784 -2.436 12.503 1.00 86.94 92 LEU A C 1
ATOM 681 O O . LEU A 1 92 ? -4.510 -3.063 13.281 1.00 86.94 92 LEU A O 1
ATOM 685 N N . PRO A 1 93 ? -2.748 -1.697 12.933 1.00 83.75 93 PRO A N 1
ATOM 686 C CA . PRO A 1 93 ? -2.555 -1.350 14.335 1.00 83.75 93 PRO A CA 1
ATOM 687 C C . PRO A 1 93 ? -3.825 -0.747 14.958 1.00 83.75 93 PRO A C 1
ATOM 689 O O . PRO A 1 93 ? -4.549 -0.005 14.292 1.00 83.75 93 PRO A O 1
ATOM 692 N N . ASP A 1 94 ? -4.081 -1.023 16.243 1.00 83.75 94 ASP A N 1
ATOM 693 C CA . ASP A 1 94 ? -5.314 -0.606 16.938 1.00 83.75 94 ASP A CA 1
ATOM 694 C C . ASP A 1 94 ? -5.591 0.901 16.846 1.00 83.75 94 ASP A C 1
ATOM 696 O O . ASP A 1 94 ? -6.741 1.312 16.709 1.00 83.75 94 ASP A O 1
ATOM 700 N N . ASN A 1 95 ? -4.542 1.725 16.845 1.00 84.06 95 ASN A N 1
ATOM 701 C CA . ASN A 1 95 ? -4.651 3.179 16.729 1.00 84.06 95 ASN A CA 1
ATOM 702 C C . ASN A 1 95 ? -5.108 3.663 15.343 1.00 84.06 95 ASN A C 1
ATOM 704 O O . ASN A 1 95 ? -5.427 4.838 15.209 1.00 84.06 95 ASN A O 1
ATOM 708 N N . LEU A 1 96 ? -5.126 2.797 14.326 1.00 88.12 96 LEU A N 1
ATOM 709 C CA . LEU A 1 96 ? -5.557 3.128 12.965 1.00 88.12 96 LEU A CA 1
ATOM 710 C C . LEU A 1 96 ? -6.856 2.430 12.557 1.00 88.12 96 LEU A C 1
ATOM 712 O O . LEU A 1 96 ? -7.489 2.873 11.602 1.00 88.12 96 LEU A O 1
ATOM 716 N N . LYS A 1 97 ? -7.282 1.372 13.263 1.00 90.69 97 LYS A N 1
ATOM 717 C CA . LYS A 1 97 ? -8.461 0.568 12.885 1.00 90.69 97 LYS A CA 1
ATOM 718 C C . LYS A 1 97 ? -9.707 1.416 12.634 1.00 90.69 97 LYS A C 1
ATOM 720 O O . LYS A 1 97 ? -10.378 1.218 11.629 1.00 90.69 97 LYS A O 1
ATOM 725 N N . SER A 1 98 ? -9.978 2.392 13.501 1.00 91.62 98 SER A N 1
ATOM 726 C CA . SER A 1 98 ? -11.158 3.261 13.401 1.00 91.62 98 SER A CA 1
ATOM 727 C C . SER A 1 98 ? -11.232 4.063 12.098 1.00 91.62 98 SER A C 1
ATOM 729 O O . SER A 1 98 ? -12.332 4.359 11.645 1.00 91.62 98 SER A O 1
ATOM 731 N N . LEU A 1 99 ? -10.095 4.385 11.472 1.00 92.69 99 LEU A N 1
ATOM 732 C CA . LEU A 1 99 ? -10.048 5.119 10.201 1.00 92.69 99 LEU A CA 1
ATOM 733 C C . LEU A 1 99 ? -10.434 4.243 9.006 1.00 92.69 99 LEU A C 1
ATOM 735 O O . LEU A 1 99 ? -10.866 4.755 7.981 1.00 92.69 99 LEU A O 1
ATOM 739 N N . PHE A 1 100 ? -10.287 2.928 9.125 1.00 93.62 100 PHE A N 1
ATOM 740 C CA . PHE A 1 100 ? -10.478 1.974 8.031 1.00 93.62 100 PHE A CA 1
ATOM 741 C C . PHE A 1 100 ? -11.684 1.068 8.273 1.00 93.62 100 PHE A C 1
ATOM 743 O O . PHE A 1 100 ? -11.745 -0.031 7.728 1.00 93.62 100 PHE A O 1
ATOM 750 N N . ALA A 1 101 ? -12.628 1.512 9.108 1.00 91.00 101 ALA A N 1
ATOM 751 C CA . ALA A 1 101 ? -13.845 0.765 9.366 1.00 91.00 101 ALA A CA 1
ATOM 752 C C . ALA A 1 101 ? -14.633 0.519 8.078 1.00 91.00 101 ALA A C 1
ATOM 754 O O . ALA A 1 101 ? -14.771 1.403 7.230 1.00 91.00 101 ALA A O 1
ATOM 755 N N . GLY A 1 102 ? -15.146 -0.705 7.963 1.00 90.81 102 GLY A N 1
ATOM 756 C CA . GLY A 1 102 ? -15.864 -1.158 6.784 1.00 90.81 102 GLY A CA 1
ATOM 757 C C . GLY A 1 102 ? -14.961 -1.338 5.568 1.00 90.81 102 GLY A C 1
ATOM 758 O O . GLY A 1 102 ? -13.771 -1.646 5.672 1.00 90.81 102 GLY A O 1
ATOM 759 N N . LYS A 1 103 ? -15.555 -1.185 4.386 1.00 93.44 103 LYS A N 1
ATOM 760 C CA . LYS A 1 103 ? -14.827 -1.319 3.126 1.00 93.44 103 LYS A CA 1
ATOM 761 C C . LYS A 1 103 ? -14.053 -0.033 2.858 1.00 93.44 103 LYS A C 1
ATOM 763 O O . LYS A 1 103 ? -14.627 1.048 2.875 1.00 93.44 103 LYS A O 1
ATOM 768 N N . THR A 1 104 ? -12.765 -0.155 2.561 1.00 96.81 104 THR A N 1
ATOM 769 C CA . THR A 1 104 ? -11.928 0.981 2.167 1.00 96.81 104 THR A CA 1
ATOM 770 C C . THR A 1 104 ? -11.531 0.854 0.705 1.00 96.81 104 THR A C 1
ATOM 772 O O . THR A 1 104 ? -11.080 -0.208 0.279 1.00 96.81 104 THR A O 1
ATOM 775 N N . SER A 1 105 ? -11.650 1.939 -0.052 1.00 97.69 105 SER A N 1
ATOM 776 C CA . SER A 1 105 ? -11.009 2.099 -1.356 1.00 97.69 105 SER A CA 1
ATOM 777 C C . SER A 1 105 ? -9.794 3.012 -1.241 1.00 97.69 105 SER A C 1
ATOM 779 O O . SER A 1 105 ? -9.755 3.901 -0.389 1.00 97.69 105 SER A O 1
ATOM 781 N N . PHE A 1 106 ? -8.793 2.778 -2.081 1.00 97.69 106 PHE A N 1
ATOM 782 C CA . PHE A 1 106 ? -7.607 3.615 -2.157 1.00 97.69 106 PHE A CA 1
ATOM 783 C C . PHE A 1 106 ? -7.186 3.827 -3.606 1.00 97.69 106 PHE A C 1
ATOM 785 O O . PHE A 1 106 ? -7.381 2.960 -4.467 1.00 97.69 106 PHE A O 1
ATOM 792 N N . ASP A 1 107 ? -6.575 4.976 -3.862 1.00 98.50 107 ASP A N 1
ATOM 793 C CA . ASP A 1 107 ? -5.976 5.300 -5.148 1.00 98.50 107 ASP A CA 1
ATOM 794 C C . ASP A 1 107 ? -4.718 6.137 -4.919 1.00 98.50 107 ASP A C 1
ATOM 796 O O . ASP A 1 107 ? -4.787 7.228 -4.357 1.00 98.50 107 ASP A O 1
ATOM 800 N N . LEU A 1 108 ? -3.558 5.640 -5.334 1.00 98.19 108 LEU A N 1
ATOM 801 C CA . LEU A 1 108 ? -2.289 6.335 -5.162 1.00 98.19 108 LEU A CA 1
ATOM 802 C C . LEU A 1 108 ? -1.467 6.337 -6.444 1.00 98.19 108 LEU A C 1
ATOM 804 O O . LEU A 1 108 ? -1.475 5.368 -7.204 1.00 98.19 108 LEU A O 1
ATOM 808 N N . ALA A 1 109 ? -0.738 7.425 -6.647 1.00 98.62 109 ALA A N 1
ATOM 809 C CA . ALA A 1 109 ? 0.352 7.527 -7.592 1.00 98.62 109 ALA A CA 1
ATOM 810 C C . ALA A 1 109 ? 1.452 8.428 -7.030 1.00 98.62 109 ALA A C 1
ATOM 812 O O . ALA A 1 109 ? 1.183 9.455 -6.398 1.00 98.62 109 ALA A O 1
ATOM 813 N N . GLY A 1 110 ? 2.700 8.047 -7.267 1.00 98.31 110 GLY A N 1
ATOM 814 C CA . GLY A 1 110 ? 3.846 8.812 -6.807 1.00 98.31 110 GLY A CA 1
ATOM 815 C C . GLY A 1 110 ? 5.164 8.281 -7.343 1.00 98.31 110 GLY A C 1
ATOM 816 O O . GLY A 1 110 ? 5.227 7.203 -7.929 1.00 98.31 110 GLY A O 1
ATOM 8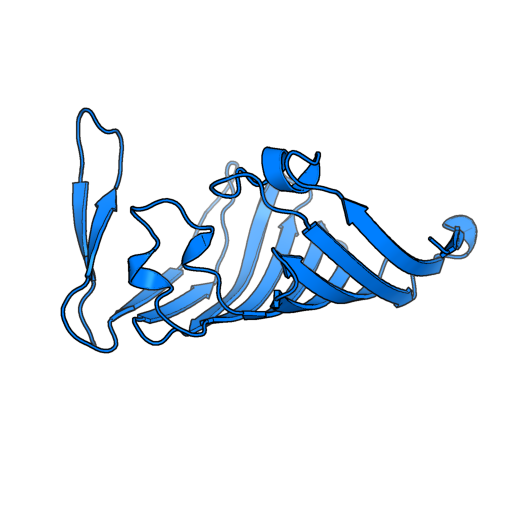17 N N . THR A 1 111 ? 6.227 9.042 -7.120 1.00 98.38 111 THR A N 1
ATOM 818 C CA . THR A 1 111 ? 7.581 8.715 -7.557 1.00 98.38 111 THR A CA 1
ATOM 819 C C . THR A 1 111 ? 8.501 8.605 -6.354 1.00 98.38 111 THR A C 1
ATOM 821 O O . THR A 1 111 ? 8.702 9.577 -5.628 1.00 98.38 111 THR A O 1
ATOM 824 N N . ALA A 1 112 ? 9.121 7.441 -6.173 1.00 97.88 112 ALA A N 1
ATOM 825 C CA . ALA A 1 112 ? 10.307 7.326 -5.333 1.00 97.88 112 ALA A CA 1
ATOM 826 C C . ALA A 1 112 ? 11.496 7.923 -6.101 1.00 97.88 112 ALA A C 1
ATOM 828 O O . ALA A 1 112 ? 11.954 7.350 -7.097 1.00 97.88 112 ALA A O 1
ATOM 829 N N . ILE A 1 113 ? 11.950 9.095 -5.663 1.00 96.56 113 ILE A N 1
ATOM 830 C CA . ILE A 1 113 ? 12.963 9.909 -6.334 1.00 96.56 113 ILE A CA 1
ATOM 831 C C . ILE A 1 113 ? 14.342 9.291 -6.101 1.00 96.56 113 ILE A C 1
ATOM 833 O O . ILE A 1 113 ? 14.667 8.858 -4.994 1.00 96.56 113 ILE A O 1
ATOM 837 N N . VAL A 1 114 ? 15.193 9.289 -7.128 1.00 94.38 114 VAL A N 1
ATOM 838 C CA . VAL A 1 114 ? 16.555 8.720 -7.057 1.00 94.38 114 VAL A CA 1
ATOM 839 C C . VAL A 1 114 ? 17.428 9.319 -5.946 1.00 94.38 114 VAL A C 1
ATOM 841 O O . VAL A 1 114 ? 18.330 8.651 -5.449 1.00 94.38 114 VAL A O 1
ATOM 844 N N . THR A 1 115 ? 17.155 10.557 -5.531 1.00 92.12 115 THR A N 1
ATOM 845 C CA . THR A 1 115 ? 17.859 11.267 -4.450 1.00 92.12 115 THR A CA 1
ATOM 846 C C . THR A 1 115 ? 17.357 10.911 -3.047 1.00 92.12 115 THR A C 1
ATOM 848 O O . THR A 1 115 ? 17.892 11.424 -2.064 1.00 92.12 115 THR A O 1
ATOM 851 N N . GLY A 1 116 ? 16.355 10.033 -2.933 1.00 93.44 116 GLY A N 1
ATOM 852 C CA . GLY A 1 116 ? 15.805 9.552 -1.662 1.00 93.44 116 GLY A CA 1
ATOM 853 C C . GLY A 1 116 ? 14.527 10.254 -1.195 1.00 93.44 116 GLY A C 1
ATOM 854 O O . GLY A 1 116 ? 14.001 9.888 -0.147 1.00 93.44 116 GLY A O 1
ATOM 855 N N . GLY A 1 117 ? 14.019 11.231 -1.951 1.00 96.50 117 GLY A N 1
ATOM 856 C CA . GLY A 1 117 ? 12.709 11.839 -1.713 1.00 96.50 117 GLY A CA 1
ATOM 857 C C . GLY A 1 117 ? 11.546 11.014 -2.276 1.00 96.50 117 GLY A C 1
ATOM 858 O O . GLY A 1 117 ? 11.736 10.059 -3.032 1.00 96.50 117 GLY A O 1
ATOM 859 N N . VAL A 1 118 ? 10.324 11.408 -1.934 1.00 97.75 118 VAL A N 1
ATOM 860 C CA . VAL A 1 118 ? 9.078 10.851 -2.468 1.00 97.75 118 VAL A CA 1
ATOM 861 C C . VAL A 1 118 ? 8.199 11.994 -2.959 1.00 97.75 118 VAL A C 1
ATOM 863 O O . VAL A 1 118 ? 7.863 12.894 -2.195 1.00 97.75 118 VAL A O 1
ATOM 866 N N . GLU A 1 119 ? 7.808 11.942 -4.227 1.00 97.75 119 GLU A N 1
ATOM 867 C CA . GLU A 1 119 ? 6.760 12.789 -4.801 1.00 97.75 119 GLU A CA 1
ATOM 868 C C . GLU A 1 119 ? 5.443 12.012 -4.751 1.00 97.75 119 GLU A C 1
ATOM 870 O O . GLU A 1 119 ? 5.339 10.923 -5.310 1.00 97.75 119 GLU A O 1
ATOM 875 N N . VAL A 1 120 ? 4.438 12.550 -4.073 1.00 98.38 120 VAL A N 1
ATOM 876 C CA . VAL A 1 120 ? 3.069 12.035 -4.065 1.00 98.38 120 VAL A CA 1
ATOM 877 C C . VAL A 1 120 ? 2.272 12.872 -5.056 1.00 98.38 120 VAL A C 1
ATOM 879 O O . VAL A 1 120 ? 1.940 14.023 -4.784 1.00 98.38 120 VAL A O 1
ATOM 882 N N . GLU A 1 121 ? 1.967 12.300 -6.218 1.00 98.12 121 GLU A N 1
ATOM 883 C CA . GLU A 1 121 ? 1.118 12.963 -7.214 1.00 98.12 121 GLU A CA 1
ATOM 884 C C . GLU A 1 121 ? -0.335 12.980 -6.737 1.00 98.12 121 GLU A C 1
ATOM 886 O O . GLU A 1 121 ? -1.036 13.985 -6.836 1.00 98.12 121 GLU A O 1
ATOM 891 N N . ARG A 1 122 ? -0.772 11.847 -6.184 1.00 98.19 122 ARG A N 1
ATOM 892 C CA . ARG A 1 122 ? -2.087 11.672 -5.577 1.00 98.19 122 ARG A CA 1
ATOM 893 C C . ARG A 1 122 ? -2.037 10.511 -4.603 1.00 98.19 122 ARG A C 1
ATOM 895 O O . ARG A 1 122 ? -1.476 9.461 -4.898 1.00 98.19 122 ARG A O 1
ATOM 902 N N . ALA A 1 123 ? -2.689 10.664 -3.473 1.00 98.56 123 ALA A N 1
ATOM 903 C CA . ALA A 1 123 ? -3.090 9.562 -2.627 1.00 98.56 123 ALA A CA 1
ATOM 904 C C . ALA A 1 123 ? -4.491 9.875 -2.131 1.00 98.56 123 ALA A C 1
ATOM 906 O O . ALA A 1 123 ? -4.744 10.986 -1.673 1.00 98.56 123 ALA A O 1
ATOM 907 N N . SER A 1 124 ? -5.400 8.918 -2.231 1.00 98.31 124 SER A N 1
ATOM 908 C CA . SER A 1 124 ? -6.720 9.012 -1.636 1.00 98.31 124 SER A CA 1
ATOM 909 C C . SER A 1 124 ? -7.079 7.718 -0.934 1.00 98.31 124 SER A C 1
ATOM 911 O O . SER A 1 124 ? -6.711 6.622 -1.368 1.00 98.31 124 SER A O 1
ATOM 913 N N . ILE A 1 125 ? -7.799 7.871 0.169 1.00 97.38 125 ILE A N 1
ATOM 914 C CA . ILE A 1 125 ? -8.452 6.787 0.887 1.00 97.38 125 ILE A CA 1
ATOM 915 C C . ILE A 1 125 ? -9.899 7.180 1.143 1.00 97.38 125 ILE A C 1
ATOM 917 O O . ILE A 1 125 ? -10.207 8.331 1.459 1.00 97.38 125 ILE A O 1
ATOM 921 N N . ASP A 1 126 ? -10.789 6.211 1.018 1.00 97.69 126 ASP A N 1
ATOM 922 C CA . ASP A 1 126 ? -12.204 6.402 1.282 1.00 97.69 126 ASP A CA 1
ATOM 923 C C . ASP A 1 126 ? -12.747 5.152 1.972 1.00 97.69 126 ASP A C 1
ATOM 925 O O . ASP A 1 126 ? -12.782 4.078 1.369 1.00 97.69 126 ASP A O 1
ATOM 929 N N . SER A 1 127 ? -13.108 5.288 3.247 1.00 96.75 127 SER A N 1
ATOM 930 C CA . SER A 1 127 ? -13.712 4.234 4.073 1.00 96.75 127 SER A CA 1
ATOM 931 C C . SER A 1 127 ? -15.100 4.661 4.547 1.00 96.75 127 SER A C 1
ATOM 933 O O . SER A 1 127 ? -15.546 5.773 4.251 1.00 96.75 127 SER A O 1
ATOM 935 N N . ASP A 1 128 ? -15.783 3.833 5.337 1.00 94.62 128 ASP A N 1
ATOM 936 C CA . ASP A 1 128 ? -17.041 4.253 5.970 1.00 94.62 128 ASP A CA 1
ATOM 937 C C . ASP A 1 128 ? -16.810 5.352 7.026 1.00 94.62 128 ASP A C 1
ATOM 939 O O . ASP A 1 128 ? -17.717 6.126 7.338 1.00 94.62 128 ASP A O 1
ATOM 943 N N . ALA A 1 129 ? -15.592 5.444 7.571 1.00 95.19 129 ALA A N 1
ATOM 944 C CA . ALA A 1 129 ? -15.256 6.342 8.669 1.00 95.19 129 ALA A CA 1
ATOM 945 C C . ALA A 1 129 ? -14.671 7.682 8.206 1.00 95.19 129 ALA A C 1
ATOM 947 O O . ALA A 1 129 ? -14.946 8.712 8.827 1.00 95.19 129 ALA A O 1
ATOM 948 N N . VAL A 1 130 ? -13.861 7.688 7.141 1.00 96.44 130 VAL A N 1
ATOM 949 C CA . VAL A 1 130 ? -13.120 8.880 6.702 1.00 96.44 130 VAL A CA 1
ATOM 950 C C . VAL A 1 130 ? -13.026 9.003 5.188 1.00 96.44 130 VAL A C 1
ATOM 952 O O . VAL A 1 130 ? -13.126 8.026 4.446 1.00 96.44 130 VAL A O 1
ATOM 955 N N . HIS A 1 131 ? -12.779 10.232 4.751 1.00 97.56 131 HIS A N 1
ATOM 956 C CA . HIS A 1 131 ? -12.216 10.548 3.447 1.00 97.56 131 HIS A CA 1
ATOM 957 C C . HIS A 1 131 ? -10.871 11.242 3.661 1.00 97.56 131 HIS A C 1
ATOM 959 O O . HIS A 1 131 ? -10.788 12.159 4.481 1.00 97.56 131 HIS A O 1
ATOM 965 N N . GLY A 1 132 ? -9.829 10.819 2.952 1.00 97.06 132 GLY A N 1
ATOM 966 C CA . GLY A 1 132 ? -8.511 11.436 3.055 1.00 97.06 132 GLY A CA 1
ATOM 967 C C . GLY A 1 132 ? -7.822 11.569 1.710 1.00 97.06 132 GLY A C 1
ATOM 968 O O . GLY A 1 132 ? -7.964 10.699 0.849 1.00 97.06 132 GLY A O 1
ATOM 969 N N . THR A 1 133 ? -7.059 12.645 1.547 1.00 98.44 133 THR A N 1
ATOM 970 C CA . THR A 1 133 ? -6.240 12.907 0.365 1.00 98.44 133 THR A CA 1
ATOM 971 C C . THR A 1 133 ? -4.848 13.389 0.765 1.00 98.44 133 THR A C 1
ATOM 973 O O . THR A 1 133 ? -4.651 13.955 1.841 1.00 98.44 133 THR A O 1
ATOM 976 N N . ALA A 1 134 ? -3.858 13.147 -0.088 1.00 98.31 134 ALA A N 1
ATOM 977 C CA . ALA A 1 134 ? -2.533 13.733 0.046 1.00 98.31 134 ALA A CA 1
ATOM 978 C C . ALA A 1 134 ? -1.876 13.949 -1.320 1.00 98.31 134 ALA A C 1
ATOM 980 O O . ALA A 1 134 ? -2.092 13.171 -2.254 1.00 98.31 134 ALA A O 1
ATOM 981 N N . ALA A 1 135 ? -1.062 14.996 -1.417 1.00 98.56 135 ALA A N 1
ATOM 982 C CA . ALA A 1 135 ? -0.234 15.309 -2.578 1.00 98.56 135 ALA A CA 1
ATOM 983 C C . ALA A 1 135 ? 0.928 16.224 -2.163 1.00 98.56 135 ALA A C 1
ATOM 985 O O . ALA A 1 135 ? 0.833 16.931 -1.160 1.00 98.56 135 ALA A O 1
ATOM 986 N N . GLY A 1 136 ? 2.012 16.227 -2.933 1.00 98.12 136 GLY A N 1
ATOM 987 C CA . GLY A 1 136 ? 3.209 17.036 -2.678 1.00 98.12 136 GLY A CA 1
ATOM 988 C C . GLY A 1 136 ? 4.456 16.182 -2.476 1.00 98.12 136 GLY A C 1
ATOM 989 O O . GLY A 1 136 ? 4.470 14.995 -2.797 1.00 98.12 136 GLY A O 1
ATOM 990 N N . ILE A 1 137 ? 5.525 16.783 -1.969 1.00 97.38 137 ILE A N 1
ATOM 991 C CA . ILE A 1 137 ? 6.854 16.171 -1.908 1.00 97.38 137 ILE A CA 1
ATOM 992 C C . ILE A 1 137 ? 7.319 16.030 -0.459 1.00 97.38 137 ILE A C 1
ATOM 994 O O . ILE A 1 137 ? 7.132 16.913 0.381 1.00 97.38 137 ILE A O 1
ATOM 998 N N . ILE A 1 138 ? 7.969 14.902 -0.187 1.00 96.88 138 ILE A N 1
ATOM 999 C CA . ILE A 1 138 ? 8.732 14.637 1.028 1.00 96.88 138 ILE A CA 1
ATOM 1000 C C . ILE A 1 138 ? 10.178 14.403 0.594 1.00 96.88 138 ILE A C 1
ATOM 1002 O O . ILE A 1 138 ? 10.503 13.344 0.061 1.00 96.88 138 ILE A O 1
ATOM 1006 N N . ASP A 1 139 ? 11.053 15.377 0.813 1.00 94.88 139 ASP A N 1
ATOM 1007 C CA . ASP A 1 139 ? 12.480 15.271 0.505 1.00 94.88 139 ASP A CA 1
ATOM 1008 C C . ASP A 1 139 ? 13.309 15.465 1.784 1.00 94.88 139 ASP A C 1
ATOM 1010 O O . ASP A 1 139 ? 13.407 16.588 2.285 1.00 94.88 139 ASP A O 1
ATOM 1014 N N . PRO A 1 140 ? 13.933 14.398 2.325 1.00 91.75 140 PRO A N 1
ATOM 1015 C CA . PRO A 1 140 ? 14.810 14.499 3.493 1.00 91.75 140 PRO A CA 1
ATOM 1016 C C . PRO A 1 140 ? 16.026 15.412 3.286 1.00 91.75 140 PRO A C 1
ATOM 1018 O O . PRO A 1 140 ? 16.614 15.875 4.264 1.00 91.75 140 PRO A O 1
ATOM 1021 N N . ASN A 1 141 ? 16.421 15.648 2.032 1.00 91.81 141 ASN A N 1
ATOM 1022 C CA . ASN A 1 141 ? 17.595 16.433 1.655 1.00 91.81 141 ASN A CA 1
ATOM 1023 C C . ASN A 1 141 ? 17.227 17.816 1.090 1.00 91.81 141 ASN A C 1
ATOM 1025 O O . ASN A 1 141 ? 18.117 18.568 0.685 1.00 91.81 141 ASN A O 1
ATOM 1029 N N . GLY A 1 142 ? 15.935 18.149 1.037 1.00 88.81 142 GLY A N 1
ATOM 1030 C CA . GLY A 1 142 ? 15.424 19.301 0.307 1.00 88.81 142 GLY A CA 1
ATOM 1031 C C . GLY A 1 142 ? 14.160 19.895 0.917 1.00 88.81 142 GLY A C 1
ATOM 1032 O O . GLY A 1 142 ? 13.857 19.723 2.098 1.00 88.81 142 GLY A O 1
ATOM 1033 N N . ALA A 1 143 ? 13.432 20.656 0.102 1.00 90.62 143 ALA A N 1
ATOM 1034 C CA . ALA A 1 143 ? 12.146 21.204 0.505 1.00 90.62 143 ALA A CA 1
ATOM 1035 C C . ALA A 1 143 ? 11.075 20.107 0.472 1.00 90.62 143 ALA A C 1
ATOM 1037 O O . ALA A 1 143 ? 11.001 19.331 -0.477 1.00 90.62 143 ALA A O 1
ATOM 1038 N N . SER A 1 144 ? 10.235 20.080 1.504 1.00 96.25 144 SER A N 1
ATOM 1039 C CA . SER A 1 144 ? 9.041 19.239 1.567 1.00 96.25 144 SER A CA 1
ATOM 1040 C C . SER A 1 144 ? 7.808 20.131 1.656 1.00 96.25 144 SER A C 1
ATOM 1042 O O . SER A 1 144 ? 7.808 21.098 2.421 1.00 96.25 144 SER A O 1
ATOM 1044 N N . ASP A 1 145 ? 6.774 19.808 0.889 1.00 96.19 145 ASP A N 1
ATOM 1045 C CA . ASP A 1 145 ? 5.532 20.584 0.778 1.00 96.19 145 ASP A CA 1
ATOM 1046 C C . ASP A 1 145 ? 4.272 19.703 0.789 1.00 96.19 145 ASP A C 1
ATOM 1048 O O . ASP A 1 145 ? 3.206 20.128 0.347 1.00 96.19 145 ASP A O 1
ATOM 1052 N N . LEU A 1 146 ? 4.387 18.480 1.319 1.00 97.56 146 LEU A N 1
ATOM 1053 C CA . LEU A 1 146 ? 3.276 17.541 1.436 1.00 97.56 146 LEU A CA 1
ATOM 1054 C C . LEU A 1 146 ? 2.045 18.183 2.097 1.00 97.56 146 LEU A C 1
ATOM 1056 O O . LEU A 1 146 ? 2.080 18.581 3.264 1.00 97.56 146 LEU A O 1
ATOM 1060 N N . SER A 1 147 ? 0.937 18.182 1.362 1.00 97.50 147 SER A N 1
ATOM 1061 C CA . SER A 1 147 ? -0.393 18.503 1.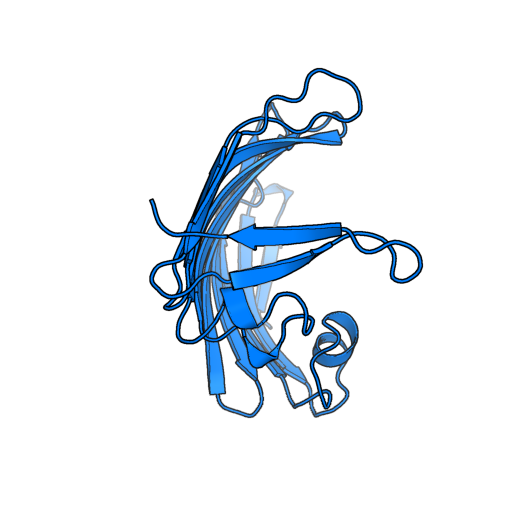861 1.00 97.50 147 SER A CA 1
ATOM 1062 C C . SER A 1 147 ? -1.160 17.220 2.162 1.00 97.50 147 SER A C 1
ATOM 1064 O O . SER A 1 147 ? -1.097 16.255 1.396 1.00 97.50 147 SER A O 1
ATOM 1066 N N . VAL A 1 148 ? -1.892 17.216 3.275 1.00 95.94 148 VAL A N 1
ATOM 1067 C CA . VAL A 1 148 ? -2.735 16.099 3.710 1.00 95.94 148 VAL A CA 1
ATOM 1068 C C . VAL A 1 148 ? -4.068 16.653 4.190 1.00 95.94 148 VAL A C 1
ATOM 1070 O O . VAL A 1 148 ? -4.105 17.520 5.062 1.00 95.94 148 VAL A O 1
ATOM 1073 N N . GLU A 1 149 ? -5.155 16.104 3.665 1.00 95.62 149 GLU A N 1
ATOM 1074 C CA . GLU A 1 149 ? -6.512 16.362 4.134 1.00 95.62 149 GLU A CA 1
ATOM 1075 C C . GLU A 1 149 ? -7.112 15.060 4.655 1.00 95.62 149 GLU A C 1
ATOM 1077 O O . GLU A 1 149 ? -6.959 13.998 4.052 1.00 95.62 149 GLU A O 1
ATOM 1082 N N . LEU A 1 150 ? -7.795 15.127 5.795 1.00 94.69 150 LEU A N 1
ATOM 1083 C CA . LEU A 1 150 ? -8.470 13.980 6.387 1.00 94.69 150 LEU A CA 1
ATOM 1084 C C . LEU A 1 150 ? -9.725 14.458 7.108 1.00 94.69 150 LEU A C 1
ATOM 1086 O O . LEU A 1 150 ? -9.641 15.267 8.031 1.00 94.69 150 LEU A O 1
ATOM 1090 N N . ALA A 1 151 ? -10.877 13.946 6.691 1.00 95.81 151 ALA A N 1
ATOM 1091 C CA . ALA A 1 151 ? -12.181 14.316 7.220 1.00 95.81 151 ALA A CA 1
ATOM 1092 C C . ALA A 1 151 ? -12.934 13.073 7.696 1.00 95.81 151 ALA A C 1
ATOM 1094 O O . ALA A 1 151 ? -13.010 12.066 6.989 1.00 95.81 151 ALA A O 1
ATOM 1095 N N . ALA A 1 152 ? -13.525 13.152 8.888 1.00 96.00 152 ALA A N 1
ATOM 1096 C CA . ALA A 1 152 ? -14.429 12.119 9.378 1.00 96.00 152 ALA A CA 1
ATOM 1097 C C . ALA A 1 152 ? -15.788 12.231 8.671 1.00 96.00 152 ALA A C 1
ATOM 1099 O O . ALA A 1 152 ? -16.331 13.323 8.514 1.00 96.00 152 ALA A O 1
ATOM 1100 N N . LYS A 1 153 ? -16.370 11.097 8.278 1.00 95.19 153 LYS A N 1
ATOM 1101 C CA . LYS A 1 153 ? -17.710 11.026 7.664 1.00 95.19 153 LYS A CA 1
ATOM 1102 C C . LYS A 1 153 ? -18.844 10.968 8.694 1.00 95.19 153 LYS A C 1
ATOM 1104 O O . LYS A 1 153 ? -20.017 10.989 8.331 1.00 95.19 153 LYS A O 1
ATOM 1109 N N . GLY A 1 154 ? -18.498 10.880 9.976 1.00 91.12 154 GLY A N 1
ATOM 1110 C CA . GLY A 1 154 ? -19.431 10.733 11.086 1.00 91.12 154 GLY A CA 1
ATOM 1111 C C . GLY A 1 154 ? -18.900 11.379 12.370 1.00 91.12 154 GLY A C 1
ATOM 1112 O O . GLY A 1 154 ? -18.308 12.458 12.306 1.00 91.12 154 GLY A O 1
ATOM 1113 N N . PRO A 1 155 ? -19.119 10.758 13.546 1.00 90.38 155 PRO A N 1
ATOM 1114 C CA . PRO A 1 155 ? -18.605 11.269 14.814 1.00 90.38 155 PRO A CA 1
ATOM 1115 C C . PRO A 1 155 ? -17.085 11.489 14.784 1.00 90.38 155 PRO A C 1
ATOM 1117 O O . PRO A 1 155 ? -16.388 10.766 14.067 1.00 90.38 155 PRO A O 1
ATOM 1120 N N . PRO A 1 156 ? -16.556 12.433 15.587 1.00 92.50 156 PRO A N 1
ATOM 1121 C CA . PRO A 1 156 ? -15.123 12.669 15.652 1.00 92.50 156 PRO A CA 1
ATOM 1122 C C . PRO A 1 156 ? -14.333 11.395 15.956 1.00 92.50 156 PRO A C 1
ATOM 1124 O O . PRO A 1 156 ? -14.663 10.656 16.888 1.00 92.50 156 PRO A O 1
ATOM 1127 N N . ILE A 1 157 ? -13.266 11.166 15.194 1.00 92.00 157 ILE A N 1
ATOM 1128 C CA . ILE A 1 157 ? -12.369 10.027 15.392 1.00 92.00 157 ILE A CA 1
ATOM 1129 C C . ILE A 1 157 ? -11.147 10.515 16.154 1.00 92.00 157 ILE A C 1
ATOM 1131 O O . ILE A 1 157 ? -10.414 11.386 15.688 1.00 92.00 157 ILE A O 1
ATOM 1135 N N . VAL A 1 158 ? -10.932 9.953 17.339 1.00 89.75 158 VAL A N 1
ATOM 1136 C CA . VAL A 1 158 ? -9.801 10.309 18.194 1.00 89.75 158 VAL A CA 1
ATOM 1137 C C . VAL A 1 158 ? -8.632 9.377 17.903 1.00 89.75 158 VAL A C 1
ATOM 1139 O O . VAL A 1 158 ? -8.742 8.161 18.061 1.00 89.75 158 VAL A O 1
ATOM 1142 N N . LEU A 1 159 ? -7.507 9.959 17.502 1.00 86.50 159 LEU A N 1
ATOM 1143 C CA . LEU A 1 159 ? -6.237 9.276 17.303 1.00 86.50 159 LEU A CA 1
ATOM 1144 C C . LEU A 1 159 ? -5.260 9.645 18.414 1.00 86.50 159 LEU A C 1
ATOM 1146 O O . LEU A 1 159 ? -5.168 10.801 18.825 1.00 86.50 159 LEU A O 1
ATOM 1150 N N . SER A 1 160 ? -4.487 8.656 18.855 1.00 83.94 160 SER A N 1
ATOM 1151 C CA . SER A 1 160 ? -3.321 8.863 19.710 1.00 83.94 160 SER A CA 1
ATOM 1152 C C . SER A 1 160 ? -2.060 8.680 18.869 1.00 83.94 160 SER A C 1
ATOM 1154 O O . SER A 1 160 ? -1.838 7.611 18.295 1.00 83.94 160 SER A O 1
ATOM 1156 N N . LEU A 1 161 ? -1.272 9.745 18.745 1.00 81.81 161 LEU A N 1
ATOM 1157 C CA . LEU A 1 161 ? -0.056 9.827 17.938 1.00 81.81 161 LEU A CA 1
ATOM 1158 C C . LEU A 1 161 ? 1.165 10.048 18.840 1.00 81.81 161 LEU A C 1
ATOM 1160 O O . LEU A 1 161 ? 1.047 10.562 19.948 1.00 81.81 161 LEU A O 1
ATOM 1164 N N . GLY A 1 162 ? 2.358 9.711 18.351 1.00 77.69 162 GLY A N 1
ATOM 1165 C CA . GLY A 1 162 ? 3.609 9.896 19.092 1.00 77.69 162 GLY A CA 1
ATOM 1166 C C . GLY A 1 162 ? 3.987 8.710 19.985 1.00 77.69 162 GLY A C 1
ATOM 1167 O O . GLY A 1 162 ? 3.433 7.617 19.881 1.00 77.69 162 GLY A O 1
ATOM 1168 N N . ALA A 1 163 ? 5.002 8.904 20.828 1.00 78.25 163 ALA A N 1
ATOM 1169 C CA . ALA A 1 163 ? 5.502 7.848 21.702 1.00 78.25 163 ALA A CA 1
ATOM 1170 C C . ALA A 1 163 ? 4.510 7.554 22.837 1.00 78.25 163 ALA A C 1
ATOM 1172 O O . ALA A 1 163 ? 3.913 8.472 23.389 1.00 78.25 163 ALA A O 1
ATOM 1173 N N . ALA A 1 164 ? 4.416 6.294 23.275 1.00 77.31 164 ALA A N 1
ATOM 1174 C CA . ALA A 1 164 ? 3.534 5.900 24.382 1.00 77.31 164 ALA A CA 1
ATOM 1175 C C . ALA A 1 164 ? 3.806 6.670 25.691 1.00 77.31 164 ALA A C 1
ATOM 1177 O O . ALA A 1 164 ? 2.901 6.871 26.493 1.00 77.31 164 ALA A O 1
ATOM 1178 N N . ALA A 1 165 ? 5.048 7.127 25.897 1.00 82.69 165 ALA A N 1
ATOM 1179 C CA . ALA A 1 165 ? 5.420 7.953 27.043 1.00 82.69 165 ALA A CA 1
ATOM 1180 C C . ALA A 1 165 ? 4.850 9.384 26.977 1.00 82.69 165 ALA A C 1
ATOM 1182 O O . ALA A 1 165 ? 4.706 10.022 28.016 1.00 82.69 165 ALA A O 1
ATOM 1183 N N . GLN A 1 166 ? 4.564 9.899 25.775 1.00 83.00 166 GLN A N 1
ATOM 1184 C CA . GLN A 1 166 ? 4.052 11.252 25.531 1.00 83.00 166 GLN A CA 1
ATOM 1185 C C . GLN A 1 166 ? 3.096 11.248 24.326 1.00 83.00 166 GLN A C 1
ATOM 1187 O O . GLN A 1 166 ? 3.484 11.651 23.225 1.00 83.00 166 GLN A O 1
ATOM 1192 N N . PRO A 1 167 ? 1.856 10.761 24.507 1.00 85.88 167 PRO A N 1
ATOM 1193 C CA . PRO A 1 167 ? 0.890 10.723 23.424 1.00 85.88 167 PRO A CA 1
ATOM 1194 C C . PRO A 1 167 ? 0.353 12.125 23.111 1.00 85.88 167 PRO A C 1
ATOM 1196 O O . PRO A 1 167 ? -0.024 12.885 24.004 1.00 85.88 167 PRO A O 1
ATOM 1199 N N . VAL A 1 168 ? 0.242 12.437 21.824 1.00 88.06 168 VAL A N 1
ATOM 1200 C CA . VAL A 1 168 ? -0.517 13.571 21.291 1.00 88.06 168 VAL A CA 1
ATOM 1201 C C . VAL A 1 168 ? -1.877 13.051 20.851 1.00 88.06 168 VAL A C 1
ATOM 1203 O O . VAL A 1 168 ? -1.964 12.135 20.037 1.00 88.06 168 VAL A O 1
ATOM 1206 N N . THR A 1 169 ? -2.949 13.624 21.394 1.00 88.00 169 THR A N 1
ATOM 1207 C CA . THR A 1 169 ? -4.313 13.253 21.000 1.00 88.00 169 THR A CA 1
ATOM 1208 C C . THR A 1 169 ? -4.821 14.219 19.941 1.00 88.00 169 THR A C 1
ATOM 1210 O O . THR A 1 169 ? -4.803 15.430 20.153 1.00 88.00 169 THR A O 1
ATOM 1213 N N . VAL A 1 170 ? -5.278 13.684 18.813 1.00 88.56 170 VAL A N 1
ATOM 1214 C CA . VAL A 1 170 ? -5.839 14.449 17.695 1.00 88.56 170 VAL A CA 1
ATOM 1215 C C . VAL A 1 170 ? -7.257 13.962 17.446 1.00 88.56 170 VAL A C 1
ATOM 1217 O O . VAL A 1 170 ? -7.489 12.760 17.366 1.00 88.56 170 VAL A O 1
ATOM 1220 N N . ALA A 1 171 ? -8.209 14.884 17.327 1.00 90.38 171 ALA A N 1
ATOM 1221 C CA . ALA A 1 171 ? -9.568 14.565 16.910 1.00 90.38 171 ALA A CA 1
ATOM 1222 C C . ALA A 1 171 ? -9.748 14.959 15.443 1.00 90.38 171 ALA A C 1
ATOM 1224 O O . ALA A 1 171 ? -9.571 16.123 15.091 1.00 90.38 171 ALA A O 1
ATOM 1225 N N . ILE A 1 172 ? -10.104 13.991 14.604 1.00 89.56 172 ILE A N 1
ATOM 1226 C CA . ILE A 1 172 ? -10.504 14.224 13.217 1.00 89.56 172 ILE A CA 1
ATOM 1227 C C . ILE A 1 172 ? -12.004 14.475 13.217 1.00 89.56 172 ILE A C 1
ATOM 1229 O O . ILE A 1 172 ? -12.773 13.640 13.695 1.00 89.56 172 ILE A O 1
ATOM 1233 N N . THR A 1 173 ? -12.419 15.611 12.677 1.00 90.81 173 THR A N 1
ATOM 1234 C CA . THR A 1 173 ? -13.827 15.984 12.533 1.00 90.81 173 THR A CA 1
ATOM 1235 C C . THR A 1 173 ? -14.239 15.950 11.065 1.00 90.81 173 THR A C 1
ATOM 1237 O O . THR A 1 173 ? -13.398 15.825 10.176 1.00 90.81 173 THR A O 1
ATOM 1240 N N . GLY A 1 174 ? -15.543 16.031 10.804 1.00 85.56 174 GLY A N 1
ATOM 1241 C CA . GLY A 1 174 ? -16.035 16.325 9.460 1.00 85.56 174 GLY A CA 1
ATOM 1242 C C . GLY A 1 174 ? -15.717 17.761 9.041 1.00 85.56 174 GLY A C 1
ATOM 1243 O O . GLY A 1 174 ? -15.370 18.590 9.891 1.00 85.56 174 GLY A O 1
ATOM 1244 N N . ALA A 1 175 ? -15.821 18.007 7.734 1.00 66.62 175 ALA A N 1
ATOM 1245 C CA . ALA A 1 175 ? -15.807 19.345 7.145 1.00 66.62 175 ALA A CA 1
ATOM 1246 C C . ALA A 1 175 ? -17.110 20.104 7.440 1.00 66.62 175 ALA A C 1
ATOM 1248 O O . ALA A 1 175 ? -18.172 19.441 7.529 1.00 66.62 175 ALA A O 1
#

Secondary structure (DSSP, 8-state):
-EEEEEGGGTEEEEEEEEEE-TT-HHHHHTT-TT---EEEEEEEEE-TTEEEEEEEEEETTEEEEEEEEEEEE-SSEEEEEEEEEE--GGGS-HHHHGGG-S-EEEEEEEEEETTS-EEEEEEEEE-SSEEEEEEEEE-TTS----EEEEEESSSPEEEEES-TTSPEEEEE---

pLDDT: mean 93.9, std 5.0, range [66.62, 98.62]